Protein AF-A0A974C3B4-F1 (afdb_monomer_lite)

pLDDT: mean 83.83, std 12.82, range [31.72, 94.44]

Radius of gyration: 14.26 Å; chains: 1; bounding box: 36×30×34 Å

Sequence (109 aa):
MKYLSHVRKECPWGCGVEESQEHFLVDCSVSNSLYEGVLKVLGIYNICANDYAERAYRIIHRKHRYNQETVFIILSVIQYHLWSIRCMKTFGKDNQSIDQTIRKILREI

Secondary structure (DSSP, 8-state):
--SSSS--PBPTT--SSB--HHIIIII-HHHHHHHHHHHHHTT--SSSSS-HHHHHH----S--SS-HHHHHHHHHHHHHHHHHHHHHHHTT-----HHHHHHHHHHH-

Organism: Xenopus laevis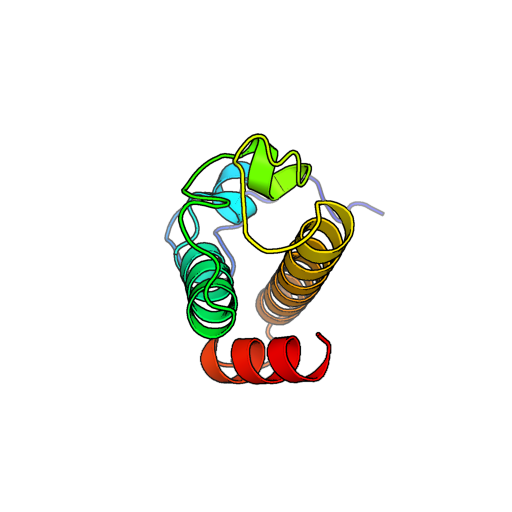 (NCBI:txid8355)

Foldseek 3Di:
DPPDDDDQDDQLVPPVHRDDPLCLQAVPPLNVCLCCLLCVVVVHPDFSNRDSCCRVPVPDPDDDPDDSVVSVVLSVLSVVLSVVVSVCSVVVHDDDDSVNSSVVSVVVD

Structure (mmCIF, N/CA/C/O backbone):
data_AF-A0A974C3B4-F1
#
_entry.id   AF-A0A974C3B4-F1
#
loop_
_atom_site.group_PDB
_atom_site.id
_atom_site.type_symbol
_atom_site.label_atom_id
_atom_site.label_alt_id
_atom_site.label_comp_id
_atom_site.label_asym_id
_atom_site.label_entity_id
_atom_site.label_seq_id
_atom_site.pdbx_PDB_ins_code
_atom_site.Cartn_x
_atom_site.Cartn_y
_atom_site.Cartn_z
_atom_site.occupancy
_atom_site.B_iso_or_equiv
_atom_site.auth_seq_id
_atom_site.auth_comp_id
_atom_site.auth_asym_id
_atom_site.auth_atom_id
_atom_site.pdbx_PDB_model_num
ATOM 1 N N . MET A 1 1 ? 17.531 20.338 -7.888 1.00 31.72 1 MET A N 1
ATOM 2 C CA . MET A 1 1 ? 17.101 18.941 -7.647 1.00 31.72 1 MET A CA 1
ATOM 3 C C . MET A 1 1 ? 15.920 18.616 -8.557 1.00 31.72 1 MET A C 1
ATOM 5 O O . MET A 1 1 ? 14.817 19.053 -8.274 1.00 31.72 1 MET A O 1
ATOM 9 N N . LYS A 1 2 ? 16.145 17.901 -9.666 1.00 33.66 2 LYS A N 1
ATOM 10 C CA . LYS A 1 2 ? 15.083 17.379 -10.550 1.00 33.66 2 LYS A CA 1
ATOM 11 C C . LYS A 1 2 ? 14.830 15.904 -10.211 1.00 33.66 2 LYS A C 1
ATOM 13 O O . LYS A 1 2 ? 15.187 15.032 -10.988 1.00 33.66 2 LYS A O 1
ATOM 18 N N . TYR A 1 3 ? 14.319 15.611 -9.015 1.00 45.00 3 TYR A N 1
ATOM 19 C CA . TYR A 1 3 ? 14.129 14.212 -8.592 1.00 45.00 3 TYR A CA 1
ATOM 20 C C . TYR A 1 3 ? 12.753 13.625 -8.946 1.00 45.00 3 TYR A C 1
ATOM 22 O O . TYR A 1 3 ? 12.556 12.433 -8.744 1.00 45.00 3 TYR A O 1
ATOM 30 N N . LEU A 1 4 ? 11.822 14.410 -9.509 1.00 45.06 4 LEU A N 1
ATOM 31 C CA . LEU A 1 4 ? 10.451 13.943 -9.776 1.00 45.06 4 LEU A CA 1
ATOM 32 C C . LEU A 1 4 ? 9.846 14.349 -11.131 1.00 45.06 4 LEU A C 1
ATOM 34 O O . LEU A 1 4 ? 8.688 14.031 -11.369 1.00 45.06 4 LEU A O 1
ATOM 38 N N . SER A 1 5 ? 10.571 15.006 -12.044 1.00 43.75 5 SER A N 1
ATOM 39 C CA . SER A 1 5 ? 9.985 15.404 -13.334 1.00 43.75 5 SER A CA 1
ATOM 40 C C . SER A 1 5 ? 10.815 14.957 -14.537 1.00 43.75 5 SER A C 1
ATOM 42 O O . SER A 1 5 ? 12.006 15.247 -14.629 1.00 43.75 5 SER A O 1
ATOM 44 N N . HIS A 1 6 ? 10.134 14.300 -15.482 1.00 42.25 6 HIS A N 1
ATOM 45 C CA . HIS A 1 6 ? 10.530 14.067 -16.882 1.00 42.25 6 HIS A CA 1
ATOM 46 C C . HIS A 1 6 ? 11.265 12.787 -17.280 1.00 42.25 6 HIS A C 1
ATOM 48 O O . HIS A 1 6 ? 11.976 12.787 -18.281 1.00 42.25 6 HIS A O 1
ATOM 54 N N . VAL A 1 7 ? 11.006 11.659 -16.629 1.00 55.47 7 VAL A N 1
ATOM 55 C CA . VAL A 1 7 ? 11.155 10.379 -17.333 1.00 55.47 7 VAL A CA 1
ATOM 56 C C . VAL A 1 7 ? 9.869 9.614 -17.097 1.00 55.47 7 VAL A C 1
ATOM 58 O O . VAL A 1 7 ? 9.557 9.340 -15.942 1.00 55.47 7 VAL A O 1
ATOM 61 N N . ARG A 1 8 ? 9.115 9.329 -18.167 1.00 58.72 8 ARG A N 1
ATOM 62 C CA . ARG A 1 8 ? 8.025 8.347 -18.148 1.00 58.72 8 ARG A CA 1
ATOM 63 C C . ARG A 1 8 ? 8.648 7.018 -17.737 1.00 58.72 8 ARG A C 1
ATOM 65 O O . ARG A 1 8 ? 9.191 6.303 -18.574 1.00 58.72 8 ARG A O 1
ATOM 72 N N . LYS A 1 9 ? 8.740 6.777 -16.434 1.00 73.12 9 LYS A N 1
ATOM 73 C CA . LYS A 1 9 ? 9.301 5.547 -15.899 1.00 73.12 9 LYS A CA 1
ATOM 74 C C . LYS A 1 9 ? 8.151 4.588 -15.730 1.00 73.12 9 LYS A C 1
ATOM 76 O O . LYS A 1 9 ? 7.122 4.931 -15.155 1.00 73.12 9 LYS A O 1
ATOM 81 N N . GLU A 1 10 ? 8.334 3.401 -16.273 1.00 87.56 10 GLU A N 1
ATOM 82 C CA . GLU A 1 10 ? 7.451 2.291 -15.978 1.00 87.56 10 GLU A CA 1
ATOM 83 C C . GLU A 1 10 ? 7.472 2.013 -14.476 1.00 87.56 10 GLU A C 1
ATOM 85 O O . GLU A 1 10 ? 8.467 2.276 -13.789 1.00 87.56 10 GLU A O 1
ATOM 90 N N . CYS A 1 11 ? 6.366 1.470 -13.978 1.00 88.62 11 CYS A N 1
ATOM 91 C CA . CYS A 1 11 ? 6.269 0.990 -12.612 1.00 88.62 11 CYS A CA 1
ATOM 92 C C . CYS A 1 11 ? 7.508 0.144 -12.249 1.00 88.62 11 CYS A C 1
ATOM 94 O O . CYS A 1 11 ? 7.820 -0.816 -12.961 1.00 88.62 11 CYS A O 1
ATOM 96 N N . PRO A 1 12 ? 8.202 0.434 -11.131 1.00 87.56 12 PRO A N 1
ATOM 97 C CA . PRO A 1 12 ? 9.452 -0.240 -10.768 1.00 87.56 12 PRO A CA 1
ATOM 98 C C . PRO A 1 12 ? 9.269 -1.730 -10.438 1.00 87.56 12 PRO A C 1
ATOM 100 O O . PRO A 1 12 ? 10.247 -2.460 -10.280 1.00 87.56 12 PRO A O 1
ATOM 103 N N . TRP A 1 13 ? 8.022 -2.193 -10.334 1.00 87.75 13 TRP A N 1
ATOM 104 C CA . TRP A 1 13 ? 7.668 -3.602 -10.188 1.00 87.75 13 TRP A CA 1
ATOM 105 C C . TRP A 1 13 ? 7.331 -4.303 -11.510 1.00 87.75 13 TRP A C 1
ATOM 107 O O . TRP A 1 13 ? 6.951 -5.469 -11.487 1.00 87.75 13 TRP A O 1
ATOM 117 N N . GLY A 1 14 ? 7.500 -3.634 -12.654 1.00 86.31 14 GLY A N 1
ATOM 118 C CA . GLY A 1 14 ? 7.325 -4.243 -13.973 1.00 86.31 14 GLY A CA 1
ATOM 119 C C . GLY A 1 14 ? 5.864 -4.461 -14.364 1.00 86.31 14 GLY A C 1
ATOM 120 O O . GLY A 1 14 ? 5.558 -5.407 -15.081 1.00 86.31 14 GLY A O 1
ATOM 121 N N . CYS A 1 15 ? 4.951 -3.599 -13.909 1.00 87.19 15 CYS A N 1
ATOM 122 C CA . CYS A 1 15 ? 3.524 -3.701 -14.236 1.00 87.19 15 CYS A CA 1
ATOM 123 C C . CYS A 1 15 ? 3.183 -3.360 -15.703 1.00 87.19 15 CYS A C 1
ATOM 125 O O . CYS A 1 15 ? 2.018 -3.445 -16.075 1.00 87.19 15 CYS A O 1
ATOM 127 N N . GLY A 1 16 ? 4.158 -2.951 -16.526 1.00 86.50 16 GLY A N 1
ATOM 128 C CA . GLY A 1 16 ? 3.941 -2.595 -17.937 1.00 86.50 16 GLY A CA 1
ATOM 129 C C . GLY A 1 16 ? 3.148 -1.301 -18.155 1.00 86.50 16 GLY A C 1
ATOM 130 O O . GLY A 1 16 ? 2.643 -1.065 -19.248 1.00 86.50 16 GLY A O 1
ATOM 131 N N . VAL A 1 17 ? 3.019 -0.471 -17.116 1.00 88.50 17 VAL A N 1
ATOM 132 C CA . VAL A 1 17 ? 2.325 0.822 -17.157 1.00 88.50 17 VAL A CA 1
ATOM 133 C C . VAL A 1 17 ? 3.244 1.934 -16.672 1.00 88.50 17 VAL A C 1
ATOM 135 O O . VAL A 1 17 ? 4.121 1.707 -15.831 1.00 88.50 17 VAL A O 1
ATOM 138 N N . GLU A 1 18 ? 3.037 3.140 -17.203 1.00 88.56 18 GLU A N 1
ATOM 139 C CA . GLU A 1 18 ? 3.704 4.341 -16.707 1.00 88.56 18 GLU A CA 1
ATOM 140 C C . GLU A 1 18 ? 3.328 4.568 -15.242 1.00 88.56 18 GLU A C 1
ATOM 142 O O . GLU A 1 18 ? 2.167 4.461 -14.844 1.00 88.56 18 GLU A O 1
ATOM 147 N N . GLU A 1 19 ? 4.329 4.860 -14.423 1.00 86.38 19 GLU A N 1
ATOM 148 C CA . GLU A 1 19 ? 4.109 5.088 -13.012 1.00 86.38 19 GLU A CA 1
ATOM 149 C C . GLU A 1 19 ? 3.420 6.435 -12.772 1.00 86.38 19 GLU A C 1
ATOM 151 O O . GLU A 1 19 ? 3.985 7.504 -13.006 1.00 86.38 19 GLU A O 1
ATOM 156 N N . SER A 1 20 ? 2.206 6.375 -12.232 1.00 88.88 20 SER A N 1
ATOM 157 C CA . SER A 1 20 ? 1.467 7.522 -11.711 1.00 88.88 20 SER A CA 1
ATOM 158 C C . SER A 1 20 ? 1.198 7.350 -10.216 1.00 88.88 20 SER A C 1
ATOM 160 O O . SER A 1 20 ? 1.344 6.261 -9.657 1.00 88.88 20 SER A O 1
ATOM 162 N N . GLN A 1 21 ? 0.789 8.428 -9.545 1.00 87.75 21 GLN A N 1
ATOM 163 C CA . G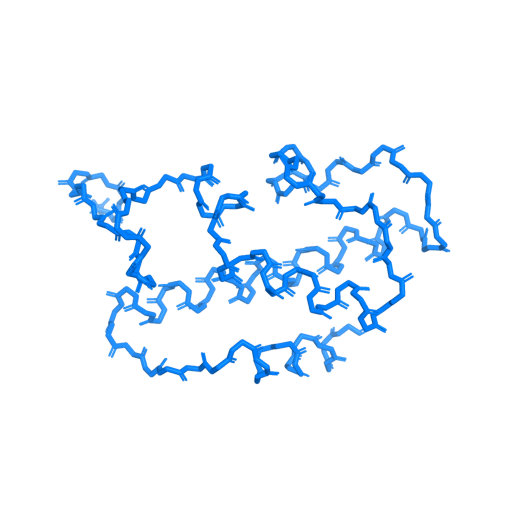LN A 1 21 ? 0.373 8.346 -8.144 1.00 87.75 21 GLN A CA 1
ATOM 164 C C . GLN A 1 21 ? -0.865 7.454 -7.973 1.00 87.75 21 GLN A C 1
ATOM 166 O O . GLN A 1 21 ? -0.949 6.712 -6.998 1.00 87.75 21 GLN A O 1
ATOM 171 N N . GLU A 1 22 ? -1.796 7.502 -8.926 1.00 89.31 22 GLU A N 1
ATOM 172 C CA . GLU A 1 22 ? -2.979 6.640 -8.950 1.00 89.31 22 GLU A CA 1
ATOM 173 C C . GLU A 1 22 ? -2.581 5.172 -9.101 1.00 89.31 22 GLU A C 1
ATOM 175 O O . GLU A 1 22 ? -2.916 4.366 -8.235 1.00 89.31 22 GLU A O 1
ATOM 180 N N . HIS A 1 23 ? -1.726 4.850 -10.078 1.00 90.56 23 HIS A N 1
ATOM 181 C CA . HIS A 1 23 ? -1.216 3.493 -10.230 1.00 90.56 23 HIS A CA 1
ATOM 182 C C . HIS A 1 23 ? -0.501 3.027 -8.961 1.0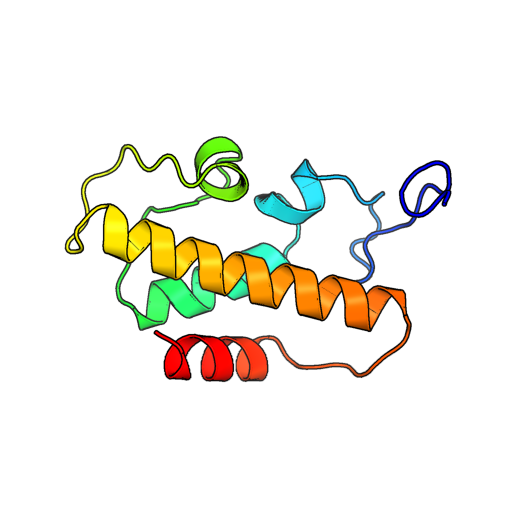0 90.56 23 HIS A C 1
ATOM 184 O O . HIS A 1 23 ? -0.787 1.958 -8.434 1.00 90.56 23 HIS A O 1
ATOM 190 N N . PHE A 1 24 ? 0.408 3.839 -8.422 1.00 89.56 24 PHE A N 1
ATOM 191 C CA . PHE A 1 24 ? 1.170 3.484 -7.232 1.00 89.56 24 PHE A CA 1
ATOM 192 C C . PHE A 1 24 ? 0.282 3.196 -6.012 1.00 89.56 24 PHE A C 1
ATOM 194 O O . PHE A 1 24 ? 0.576 2.273 -5.252 1.00 89.56 24 PHE A O 1
ATOM 201 N N . LEU A 1 25 ? -0.786 3.967 -5.801 1.00 89.25 25 LEU A N 1
ATOM 202 C CA . LEU A 1 25 ? -1.623 3.860 -4.603 1.00 89.25 25 LEU A CA 1
ATOM 203 C C . LEU A 1 25 ? -2.796 2.887 -4.750 1.00 89.25 25 LEU A C 1
ATOM 205 O O . LEU A 1 25 ? -3.205 2.300 -3.745 1.00 89.25 25 LEU A O 1
ATOM 209 N N . VAL A 1 26 ? -3.337 2.751 -5.961 1.00 89.62 26 VAL A N 1
ATOM 210 C CA . VAL A 1 26 ? -4.633 2.117 -6.227 1.00 89.62 26 VAL A CA 1
ATOM 211 C C . VAL A 1 26 ? -4.495 0.926 -7.170 1.00 89.62 26 VAL A C 1
ATOM 213 O O . VAL A 1 26 ? -4.931 -0.166 -6.817 1.00 89.62 26 VAL A O 1
ATOM 216 N N . ASP A 1 27 ? -3.858 1.087 -8.331 1.00 90.31 27 ASP A N 1
ATOM 217 C CA . ASP A 1 27 ? -3.909 0.043 -9.374 1.00 90.31 27 ASP A CA 1
ATOM 218 C C . ASP A 1 27 ? -2.764 -0.975 -9.293 1.00 90.31 27 ASP A C 1
ATOM 220 O O . ASP A 1 27 ? -2.842 -2.070 -9.852 1.00 90.31 27 ASP A O 1
ATOM 224 N N . CYS A 1 28 ? -1.668 -0.632 -8.619 1.00 91.12 28 CYS A N 1
ATOM 225 C CA . CYS A 1 28 ? -0.491 -1.482 -8.534 1.00 91.12 28 CYS A CA 1
ATOM 226 C C . CYS A 1 28 ? -0.802 -2.735 -7.709 1.00 91.12 28 CYS A C 1
ATOM 228 O O . CYS A 1 28 ? -1.116 -2.670 -6.517 1.00 91.12 28 CYS A O 1
ATOM 230 N N . SER A 1 29 ? -0.644 -3.904 -8.333 1.00 90.56 29 SER A N 1
ATOM 231 C CA . SER A 1 29 ? -0.892 -5.207 -7.704 1.00 90.56 29 SER A CA 1
ATOM 232 C C . SER A 1 29 ? -0.038 -5.433 -6.456 1.00 90.56 29 SER A C 1
ATOM 234 O O . SER A 1 29 ? -0.499 -6.043 -5.492 1.00 90.56 29 SER A O 1
ATOM 236 N N . VAL A 1 30 ? 1.186 -4.903 -6.439 1.00 90.50 30 VAL A N 1
ATOM 237 C CA . VAL A 1 30 ? 2.100 -4.980 -5.294 1.00 90.50 30 VAL A CA 1
ATOM 238 C C . VAL A 1 30 ? 1.578 -4.146 -4.125 1.00 90.50 30 VAL A C 1
ATOM 240 O O . VAL A 1 30 ? 1.526 -4.629 -2.992 1.00 90.50 30 VAL A O 1
ATOM 243 N N . SER A 1 31 ? 1.132 -2.920 -4.404 1.00 91.44 31 SER A N 1
ATOM 244 C CA . SER A 1 31 ? 0.508 -2.036 -3.417 1.00 91.44 31 SER A CA 1
ATOM 245 C C . SER A 1 31 ? -0.769 -2.646 -2.850 1.00 91.44 31 SER A C 1
ATOM 247 O O . SER A 1 31 ? -0.986 -2.617 -1.639 1.00 91.44 31 SER A O 1
ATOM 249 N N . ASN A 1 32 ? -1.598 -3.253 -3.698 1.00 91.62 32 ASN A N 1
ATOM 250 C CA . ASN A 1 32 ? -2.806 -3.945 -3.257 1.00 91.62 32 ASN A CA 1
ATOM 251 C C . ASN A 1 32 ? -2.486 -5.160 -2.395 1.00 91.62 32 ASN A C 1
ATOM 253 O O . ASN A 1 32 ? -2.998 -5.247 -1.284 1.00 91.62 32 ASN A O 1
ATOM 257 N N . SER A 1 33 ? -1.555 -6.009 -2.826 1.00 91.19 33 SER A N 1
ATOM 258 C CA . SER A 1 33 ? -1.139 -7.191 -2.064 1.00 91.19 33 SER A CA 1
ATOM 259 C C . SER A 1 33 ? -0.621 -6.831 -0.670 1.00 91.19 33 SER A C 1
ATOM 261 O O . SER A 1 33 ? -0.914 -7.527 0.300 1.00 91.19 33 SER A O 1
ATOM 263 N N . LEU A 1 34 ? 0.128 -5.729 -0.547 1.00 91.50 34 LEU A N 1
ATOM 264 C CA . LEU A 1 34 ? 0.656 -5.288 0.741 1.00 91.50 34 LEU A CA 1
ATOM 265 C C . LEU A 1 34 ? -0.452 -4.802 1.686 1.00 91.50 34 LEU A C 1
ATOM 267 O O . LEU A 1 34 ? -0.497 -5.225 2.842 1.00 91.50 34 LEU A O 1
ATOM 271 N N . TYR A 1 35 ? -1.347 -3.936 1.202 1.00 92.31 35 TYR A N 1
ATOM 272 C CA . TYR A 1 35 ? -2.476 -3.457 2.003 1.00 92.31 35 TYR A CA 1
ATOM 273 C C . TYR A 1 35 ? -3.410 -4.607 2.377 1.00 92.31 35 TYR A C 1
ATOM 275 O O . TYR A 1 35 ? -3.710 -4.781 3.554 1.00 92.31 35 TYR A O 1
ATOM 283 N N . GLU A 1 36 ? -3.827 -5.425 1.410 1.00 91.38 36 GLU A N 1
ATOM 284 C CA . GLU A 1 36 ? -4.693 -6.578 1.657 1.00 91.38 36 GLU A CA 1
ATOM 285 C C . GLU A 1 36 ? -4.054 -7.554 2.644 1.00 91.38 36 GLU A C 1
ATOM 287 O O . GLU A 1 36 ? -4.717 -7.997 3.578 1.00 91.38 36 GLU A O 1
ATOM 292 N N . GLY A 1 37 ? -2.761 -7.845 2.489 1.00 92.38 37 GLY A N 1
ATOM 293 C CA . GLY A 1 37 ? -2.024 -8.736 3.377 1.00 92.38 37 GLY A CA 1
ATOM 294 C C . GLY A 1 37 ? -2.008 -8.248 4.825 1.00 92.38 37 GLY A C 1
ATOM 295 O O . GLY A 1 37 ? -2.374 -9.000 5.729 1.00 92.38 37 GLY A O 1
ATOM 296 N N . VAL A 1 38 ? -1.641 -6.984 5.058 1.00 93.38 38 VAL A N 1
ATOM 297 C CA . VAL A 1 38 ? -1.605 -6.412 6.415 1.00 93.38 38 VAL A CA 1
ATOM 298 C C . VAL A 1 38 ? -3.012 -6.298 7.003 1.00 93.38 38 VAL A C 1
ATOM 300 O O . VAL A 1 38 ? -3.250 -6.760 8.119 1.00 93.38 38 VAL A O 1
ATOM 303 N N . LEU A 1 39 ? -3.963 -5.730 6.255 1.00 92.06 39 LEU A N 1
ATOM 304 C CA . LEU A 1 39 ? -5.329 -5.515 6.736 1.00 92.06 39 LEU A CA 1
ATOM 305 C C . LEU A 1 39 ? -6.034 -6.842 7.044 1.00 92.06 39 LEU A C 1
ATOM 307 O O . LEU A 1 39 ? -6.698 -6.950 8.075 1.00 92.06 39 LEU A O 1
ATOM 311 N N . LYS A 1 40 ? -5.822 -7.880 6.225 1.00 91.88 40 LYS A N 1
ATOM 312 C CA . LYS A 1 40 ? -6.362 -9.225 6.464 1.00 91.88 40 LYS A CA 1
ATOM 313 C C . LYS A 1 40 ? -5.836 -9.833 7.761 1.00 91.88 40 LYS A C 1
ATOM 315 O O . LYS A 1 40 ? -6.630 -10.393 8.513 1.00 91.88 40 LYS A O 1
ATOM 320 N N . VAL A 1 41 ? -4.536 -9.717 8.048 1.00 93.00 41 VAL A N 1
ATOM 321 C CA . VAL A 1 41 ? -3.958 -10.224 9.309 1.00 93.00 41 VAL A CA 1
ATOM 322 C C . VAL A 1 41 ? -4.497 -9.448 10.511 1.00 93.00 41 VAL A C 1
ATOM 324 O O . VAL A 1 41 ? -4.812 -10.039 11.541 1.00 93.00 41 VAL A O 1
ATOM 327 N N . LEU A 1 42 ? -4.687 -8.136 10.361 1.00 90.69 42 LEU A N 1
ATOM 328 C CA . LEU A 1 42 ? -5.275 -7.277 11.389 1.00 90.69 42 LEU A CA 1
ATOM 329 C C . LEU A 1 42 ? -6.806 -7.376 11.471 1.00 90.69 42 LEU A C 1
ATOM 331 O O . LEU A 1 42 ? -7.407 -6.632 12.244 1.00 90.69 42 LEU A O 1
ATOM 335 N N . GLY A 1 43 ? -7.460 -8.259 10.707 1.00 89.12 43 GLY A N 1
ATOM 336 C CA . GLY A 1 43 ? -8.919 -8.420 10.707 1.00 89.12 43 GLY A CA 1
ATOM 337 C C . GLY A 1 43 ? -9.684 -7.146 10.329 1.00 89.12 43 GLY A C 1
ATOM 338 O O . GLY A 1 43 ? -10.784 -6.915 10.834 1.00 89.12 43 GLY A O 1
ATOM 339 N N . ILE A 1 44 ? -9.082 -6.291 9.499 1.00 87.75 44 ILE A N 1
ATOM 340 C CA . ILE A 1 44 ? -9.676 -5.065 8.967 1.00 87.75 44 ILE A CA 1
ATOM 341 C C . ILE A 1 44 ? -10.177 -5.366 7.557 1.00 87.75 44 ILE A C 1
ATOM 343 O O . ILE A 1 44 ? -9.399 -5.705 6.669 1.00 87.75 44 ILE A O 1
ATOM 347 N N . TYR A 1 45 ? -11.481 -5.219 7.345 1.00 84.44 45 TYR A N 1
ATOM 348 C CA . TYR A 1 45 ? -12.126 -5.507 6.065 1.00 84.44 45 TYR A CA 1
ATOM 349 C C . TYR A 1 45 ? -12.798 -4.260 5.508 1.00 84.44 45 TYR A C 1
ATOM 351 O O . TYR A 1 45 ? -13.199 -3.374 6.262 1.00 84.44 45 TYR A O 1
ATOM 359 N N . ASN A 1 46 ? -12.969 -4.228 4.185 1.00 78.00 46 ASN A N 1
ATOM 360 C CA . ASN A 1 46 ? -13.681 -3.167 3.471 1.00 78.00 46 ASN A CA 1
ATOM 361 C C . ASN A 1 46 ? -13.084 -1.767 3.680 1.00 78.00 46 ASN A C 1
ATOM 363 O O . ASN A 1 46 ? -13.822 -0.788 3.664 1.00 78.00 46 ASN A O 1
ATOM 367 N N . ILE A 1 47 ? -11.769 -1.651 3.856 1.00 77.12 47 ILE A N 1
ATOM 368 C CA . ILE A 1 47 ? -11.052 -0.371 3.893 1.00 77.12 47 ILE A CA 1
ATOM 369 C C . ILE A 1 47 ? -10.060 -0.351 2.733 1.00 77.12 47 ILE A C 1
ATOM 371 O O . ILE A 1 47 ? -9.434 -1.369 2.441 1.00 77.12 47 ILE A O 1
ATOM 375 N N . CYS A 1 48 ? -9.919 0.798 2.078 1.00 76.38 48 CYS A N 1
ATOM 376 C CA . CYS A 1 48 ? -8.960 1.063 1.012 1.00 76.38 48 CYS A CA 1
ATOM 377 C C . CYS A 1 48 ? -9.142 0.203 -0.253 1.00 76.38 48 CYS A C 1
ATOM 379 O O . CYS A 1 48 ? -8.188 0.031 -1.022 1.00 76.38 48 CYS A O 1
ATOM 381 N N . ALA A 1 49 ? -10.344 -0.335 -0.479 1.00 68.69 49 ALA A N 1
ATOM 382 C CA . ALA A 1 49 ? -10.673 -1.119 -1.668 1.00 68.69 49 ALA A CA 1
ATOM 383 C C . ALA A 1 49 ? -10.787 -0.190 -2.885 1.00 68.69 49 ALA A C 1
ATOM 385 O O . ALA A 1 49 ? -11.854 0.351 -3.161 1.00 68.69 49 ALA A O 1
ATOM 386 N N . ASN A 1 50 ? -9.658 0.008 -3.561 1.00 70.94 50 ASN A N 1
ATOM 387 C CA . ASN A 1 50 ? -9.486 0.821 -4.764 1.00 70.94 50 ASN A CA 1
ATOM 388 C C . ASN A 1 50 ? -9.958 2.284 -4.662 1.00 70.94 50 ASN A C 1
ATOM 390 O O . ASN A 1 50 ? -10.239 2.920 -5.672 1.00 70.94 50 ASN A O 1
ATOM 394 N N . ASP A 1 51 ? -10.039 2.831 -3.449 1.00 86.06 51 ASP A N 1
ATOM 395 C CA . ASP A 1 51 ? -10.413 4.225 -3.231 1.00 86.06 51 ASP A CA 1
ATOM 396 C C . ASP A 1 51 ? -9.155 5.086 -3.068 1.00 86.06 51 ASP A C 1
ATOM 398 O O . ASP A 1 51 ? -8.383 4.936 -2.111 1.00 86.06 51 ASP A O 1
ATOM 402 N N . TYR A 1 52 ? -8.946 5.995 -4.020 1.00 86.19 52 TYR A N 1
ATOM 403 C CA . TYR A 1 52 ? -7.803 6.897 -4.012 1.00 86.19 52 TYR A CA 1
ATOM 404 C C . TYR A 1 52 ? -7.787 7.810 -2.781 1.00 86.19 52 TYR A C 1
ATOM 406 O O . TYR A 1 52 ? -6.720 8.048 -2.219 1.00 86.19 52 TYR A O 1
ATOM 414 N N . ALA A 1 53 ? -8.939 8.308 -2.325 1.00 87.44 53 ALA A N 1
ATOM 415 C CA . ALA A 1 53 ? -9.002 9.198 -1.172 1.00 87.44 53 ALA A CA 1
ATOM 416 C C . ALA A 1 53 ? -8.647 8.460 0.127 1.00 87.44 53 ALA A C 1
ATOM 418 O O . ALA A 1 53 ? -7.873 8.973 0.943 1.00 87.44 53 ALA A O 1
ATOM 419 N N . GLU A 1 54 ? -9.120 7.224 0.289 1.00 88.56 54 GLU A N 1
ATOM 420 C CA . GLU A 1 54 ? -8.735 6.370 1.416 1.00 88.56 54 GLU A CA 1
ATOM 421 C C . GLU A 1 54 ? -7.230 6.034 1.373 1.00 88.56 54 GLU A C 1
ATOM 423 O O . GLU A 1 54 ? -6.559 6.085 2.403 1.00 88.56 54 GLU A O 1
ATOM 428 N N . ARG A 1 55 ? -6.660 5.744 0.194 1.00 87.50 55 ARG A N 1
ATOM 429 C CA . ARG A 1 55 ? -5.234 5.381 0.036 1.00 87.50 55 ARG A CA 1
ATOM 430 C C . ARG A 1 55 ? -4.275 6.571 0.157 1.00 87.50 55 ARG A C 1
ATOM 432 O O . ARG A 1 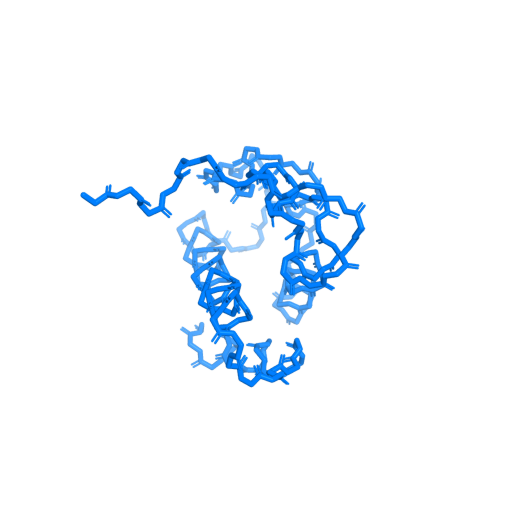55 ? -3.223 6.451 0.783 1.00 87.50 55 ARG A O 1
ATOM 439 N N . ALA A 1 56 ? -4.609 7.709 -0.446 1.00 86.69 56 ALA A N 1
ATOM 440 C CA . ALA A 1 56 ? -3.762 8.902 -0.476 1.00 86.69 56 ALA A CA 1
ATOM 441 C C . ALA A 1 56 ? -3.882 9.718 0.816 1.00 86.69 56 ALA A C 1
ATOM 443 O O . ALA A 1 56 ? -2.876 10.166 1.376 1.00 86.69 56 ALA A O 1
ATOM 444 N N . TYR A 1 57 ? -5.110 9.891 1.307 1.00 85.19 57 TYR A N 1
ATOM 445 C CA . TYR A 1 57 ? -5.415 10.819 2.394 1.00 85.19 57 TYR A CA 1
ATOM 446 C C . TYR A 1 57 ? -5.843 10.129 3.686 1.00 85.19 57 TYR A C 1
ATOM 448 O O . TYR A 1 57 ? -5.936 10.809 4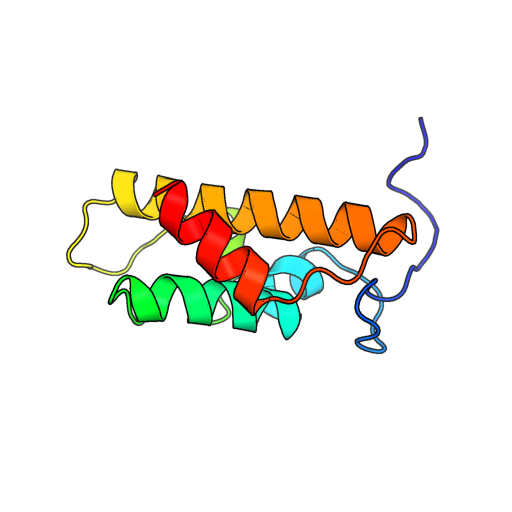.704 1.00 85.19 57 TYR A O 1
ATOM 456 N N . ARG A 1 58 ? -6.038 8.800 3.690 1.00 87.81 58 ARG A N 1
ATOM 457 C CA . ARG A 1 58 ? -6.494 8.039 4.872 1.00 87.81 58 ARG A CA 1
ATOM 458 C C . ARG A 1 58 ? -7.831 8.547 5.414 1.00 87.81 58 ARG A C 1
ATOM 460 O O . ARG A 1 58 ? -8.109 8.439 6.606 1.00 87.81 58 ARG A O 1
ATOM 467 N N . ILE A 1 59 ? -8.662 9.105 4.535 1.00 83.94 59 ILE A N 1
ATOM 468 C CA . ILE A 1 59 ? -9.997 9.585 4.883 1.00 83.94 59 ILE A CA 1
ATOM 469 C C . ILE A 1 59 ? -10.933 8.381 4.863 1.00 83.94 59 ILE A C 1
ATOM 471 O O . ILE A 1 59 ? -11.442 8.004 3.816 1.00 83.94 59 ILE A O 1
ATOM 475 N N . ILE A 1 60 ? -11.129 7.751 6.020 1.00 82.69 60 ILE A N 1
ATOM 476 C CA . ILE A 1 60 ? -11.956 6.548 6.136 1.00 82.69 60 ILE A CA 1
ATOM 477 C C . ILE A 1 60 ? -13.352 6.935 6.605 1.00 82.69 60 ILE A C 1
ATOM 479 O O . ILE A 1 60 ? -13.555 7.357 7.745 1.00 82.69 60 ILE A O 1
ATOM 483 N N . HIS A 1 61 ? -14.331 6.739 5.728 1.00 75.56 61 HIS A N 1
ATOM 484 C CA . HIS A 1 61 ? -15.738 7.008 6.031 1.00 75.56 61 HIS A CA 1
ATOM 485 C C . HIS A 1 61 ? -16.467 5.802 6.641 1.00 75.56 61 HIS A C 1
ATOM 487 O O . HIS A 1 61 ? -17.560 5.934 7.192 1.00 75.56 61 HIS A O 1
ATOM 493 N N . ARG A 1 62 ? -15.879 4.607 6.536 1.00 78.75 62 ARG A N 1
ATOM 494 C CA . ARG A 1 62 ? -16.511 3.341 6.920 1.00 78.75 62 ARG A CA 1
ATOM 495 C C . ARG A 1 62 ? -16.280 3.029 8.398 1.00 78.75 62 ARG A C 1
ATOM 497 O O . ARG A 1 62 ? -15.189 3.224 8.926 1.00 78.75 62 ARG A O 1
ATOM 504 N N . LYS A 1 63 ? -17.310 2.496 9.064 1.00 74.69 63 LYS A N 1
ATOM 505 C CA . LYS A 1 63 ? -17.204 2.031 10.456 1.00 74.69 63 LYS A CA 1
ATOM 506 C C . LYS A 1 63 ? -16.342 0.771 10.534 1.00 74.69 63 LYS A C 1
ATOM 508 O O . LYS A 1 63 ? -16.523 -0.155 9.748 1.00 74.69 63 LYS A O 1
ATOM 513 N N . HIS A 1 64 ? -15.460 0.719 11.524 1.00 77.62 64 HIS A N 1
ATOM 514 C CA . HIS A 1 64 ? -14.567 -0.407 11.786 1.00 77.62 64 HIS A CA 1
ATOM 515 C C . HIS A 1 64 ? -14.351 -0.594 13.292 1.00 77.62 64 HIS A C 1
ATOM 517 O O . HIS A 1 64 ? -14.656 0.297 14.082 1.00 77.62 64 HIS A O 1
ATOM 523 N N . ARG A 1 65 ? -13.806 -1.751 13.695 1.00 84.00 65 ARG A N 1
ATOM 524 C CA . ARG A 1 65 ? -13.601 -2.103 15.115 1.00 84.00 65 ARG A CA 1
ATOM 525 C C . ARG A 1 65 ? -12.581 -1.225 15.845 1.00 84.00 65 ARG A C 1
ATOM 527 O O . ARG A 1 65 ? -12.645 -1.092 17.059 1.00 84.00 65 ARG A O 1
ATOM 534 N N . TYR A 1 66 ? -11.621 -0.681 15.107 1.00 85.62 66 TYR A N 1
ATOM 535 C CA . TYR A 1 66 ? -10.592 0.206 15.639 1.00 85.62 66 TYR A CA 1
ATOM 536 C C . TYR A 1 66 ? -11.123 1.642 15.747 1.00 85.62 66 TYR A C 1
ATOM 538 O O . TYR A 1 66 ? -12.164 1.958 15.180 1.00 85.62 66 TYR A O 1
ATOM 546 N N . ASN A 1 67 ? -10.438 2.535 16.456 1.00 88.12 67 ASN A N 1
ATOM 547 C CA . ASN A 1 67 ? -10.736 3.967 16.347 1.00 88.12 67 ASN A CA 1
ATOM 548 C C . ASN A 1 67 ? -10.066 4.555 15.087 1.00 88.12 67 ASN A C 1
ATOM 550 O O . ASN A 1 67 ? -9.188 3.922 14.494 1.00 88.12 67 ASN A O 1
ATOM 554 N N . GLN A 1 68 ? -10.509 5.734 14.639 1.00 85.12 68 GLN A N 1
ATOM 555 C CA . GLN A 1 68 ? -10.004 6.344 13.399 1.00 85.12 68 GLN A CA 1
ATOM 556 C C . GLN A 1 68 ? -8.492 6.602 13.447 1.00 85.12 68 GLN A C 1
ATOM 558 O O . GLN A 1 68 ? -7.807 6.377 12.454 1.00 85.12 68 GLN A O 1
ATOM 563 N N . GLU A 1 69 ? -7.960 6.997 14.606 1.00 88.56 69 GLU A N 1
ATOM 564 C CA . GLU A 1 69 ? -6.527 7.250 14.808 1.00 88.56 69 GLU A CA 1
ATOM 565 C C . GLU A 1 69 ? -5.685 5.987 14.602 1.00 88.56 69 GLU A C 1
ATOM 567 O O . GLU A 1 69 ? -4.669 6.013 13.912 1.00 88.56 69 GLU A O 1
ATOM 572 N N . THR A 1 70 ? -6.139 4.852 15.132 1.00 90.00 70 THR A N 1
ATOM 573 C CA . THR A 1 70 ? -5.450 3.564 14.995 1.00 90.00 70 THR A CA 1
ATOM 574 C C . THR A 1 70 ? -5.387 3.153 13.533 1.00 90.00 70 THR A C 1
ATOM 576 O O . THR A 1 70 ? -4.331 2.763 13.041 1.00 90.00 70 THR A O 1
ATOM 579 N N . VAL A 1 71 ? -6.500 3.270 12.804 1.00 88.88 71 VAL A N 1
ATOM 580 C CA . VAL A 1 71 ? -6.501 2.906 11.384 1.00 88.88 71 VAL A CA 1
ATOM 581 C C . VAL A 1 71 ? -5.661 3.886 10.571 1.00 88.88 71 VAL A C 1
ATOM 583 O O . VAL A 1 71 ? -4.908 3.456 9.701 1.00 88.88 71 VAL A O 1
ATOM 586 N N . PHE A 1 72 ? -5.691 5.177 10.902 1.00 89.62 72 PHE A N 1
ATOM 587 C CA . PHE A 1 72 ? -4.810 6.169 10.292 1.00 89.62 72 PHE A CA 1
ATOM 588 C C . PHE A 1 72 ? -3.325 5.807 10.460 1.00 89.62 72 PHE A C 1
ATOM 590 O O . PHE A 1 72 ? -2.565 5.878 9.488 1.00 89.62 72 PHE A O 1
ATOM 597 N N . ILE A 1 73 ? -2.911 5.378 11.659 1.00 91.81 73 ILE A N 1
ATOM 598 C CA . ILE A 1 73 ? -1.537 4.929 11.937 1.00 91.81 73 ILE A CA 1
ATOM 599 C C . ILE A 1 73 ? -1.206 3.686 11.109 1.00 91.81 73 ILE A C 1
ATOM 601 O O . ILE A 1 73 ? -0.209 3.695 10.389 1.00 91.81 73 ILE A O 1
ATOM 605 N N . ILE A 1 74 ? -2.061 2.659 11.137 1.00 91.88 74 ILE A N 1
ATOM 606 C CA . ILE A 1 74 ? -1.866 1.413 10.377 1.00 91.88 74 ILE A CA 1
ATOM 607 C C . ILE A 1 74 ? -1.655 1.714 8.888 1.00 91.88 74 ILE A C 1
ATOM 609 O O . ILE A 1 74 ? -0.659 1.290 8.302 1.00 91.88 74 ILE A O 1
ATOM 613 N N . LEU A 1 75 ? -2.553 2.491 8.273 1.00 92.00 75 LEU A N 1
ATOM 614 C CA . LEU A 1 75 ? -2.445 2.845 6.856 1.00 92.00 75 LEU A CA 1
ATOM 615 C C . LEU A 1 75 ? -1.193 3.683 6.561 1.00 92.00 75 LEU A C 1
ATOM 617 O O . LEU A 1 75 ? -0.593 3.529 5.498 1.00 92.00 75 LEU A O 1
ATOM 621 N N . SER A 1 76 ? -0.775 4.544 7.492 1.00 92.25 76 SER A N 1
ATOM 622 C CA . SER A 1 76 ? 0.443 5.347 7.347 1.00 92.25 76 SER A CA 1
ATOM 623 C C . SER A 1 76 ? 1.708 4.493 7.392 1.00 92.25 76 SER A C 1
ATOM 625 O O . SER A 1 76 ? 2.597 4.695 6.565 1.00 92.25 76 SER A O 1
ATOM 627 N N . VAL A 1 77 ? 1.773 3.505 8.290 1.00 94.44 77 VAL A N 1
ATOM 628 C CA . VAL A 1 77 ? 2.886 2.547 8.356 1.00 94.44 77 VAL A CA 1
ATOM 629 C C . VAL A 1 77 ? 2.950 1.724 7.069 1.00 94.44 77 VAL A C 1
ATOM 631 O O . VAL A 1 77 ? 4.014 1.633 6.457 1.00 94.44 77 VAL A O 1
ATOM 634 N N . ILE A 1 78 ? 1.818 1.193 6.591 1.00 93.81 78 ILE A N 1
ATOM 635 C CA . ILE A 1 78 ? 1.773 0.456 5.317 1.00 93.81 78 ILE A CA 1
ATOM 636 C C . ILE A 1 78 ? 2.308 1.325 4.171 1.00 93.81 78 ILE A C 1
ATOM 638 O O . ILE A 1 78 ? 3.187 0.890 3.423 1.00 93.81 78 ILE A O 1
ATOM 642 N N . GLN A 1 79 ? 1.824 2.566 4.051 1.00 92.25 79 GLN A N 1
ATOM 643 C CA . GLN A 1 79 ? 2.232 3.472 2.979 1.00 92.25 79 GLN A CA 1
ATOM 644 C C . GLN A 1 79 ? 3.722 3.833 3.059 1.00 92.25 79 GLN A C 1
ATOM 646 O O . GLN A 1 79 ? 4.386 3.916 2.026 1.00 92.25 79 GLN A O 1
ATOM 651 N N . TYR A 1 80 ? 4.263 4.014 4.267 1.00 93.12 80 TYR A N 1
ATOM 652 C CA . TYR A 1 80 ? 5.690 4.249 4.481 1.00 93.12 80 TYR A CA 1
ATOM 653 C C . TYR A 1 80 ? 6.542 3.094 3.939 1.00 93.12 80 TYR A C 1
ATOM 655 O O . TYR A 1 80 ? 7.468 3.320 3.155 1.00 93.12 80 TYR A O 1
ATOM 663 N N . HIS A 1 81 ? 6.213 1.849 4.300 1.00 92.75 81 HIS A N 1
ATOM 664 C CA . HIS A 1 81 ? 6.963 0.686 3.813 1.00 92.75 81 HIS A CA 1
ATOM 665 C C . HIS A 1 81 ? 6.797 0.485 2.309 1.00 92.75 81 HIS A C 1
ATOM 667 O O . HIS A 1 81 ? 7.777 0.180 1.631 1.00 92.75 81 HIS A O 1
ATOM 673 N N . LEU A 1 82 ? 5.603 0.734 1.767 1.00 91.12 82 LEU A N 1
ATOM 674 C CA . LEU A 1 82 ? 5.362 0.685 0.326 1.00 91.12 82 LEU A CA 1
ATOM 675 C C . LEU A 1 82 ? 6.259 1.674 -0.436 1.00 91.12 82 LEU A C 1
ATOM 677 O O . LEU A 1 82 ? 6.919 1.295 -1.406 1.00 91.12 82 LEU A O 1
ATOM 681 N N . TRP A 1 83 ? 6.340 2.924 0.032 1.00 90.81 83 TRP A N 1
ATOM 682 C CA . TRP A 1 83 ? 7.246 3.936 -0.524 1.00 90.81 83 TRP A CA 1
ATOM 683 C C . TRP A 1 83 ? 8.712 3.532 -0.402 1.00 90.81 83 TRP A C 1
ATOM 685 O O . TRP A 1 83 ? 9.479 3.696 -1.350 1.00 90.81 83 TRP A O 1
ATOM 695 N N . SER A 1 84 ? 9.106 2.988 0.748 1.00 90.56 84 SER A N 1
ATOM 696 C CA . SER A 1 84 ? 10.475 2.532 0.983 1.00 90.56 84 SER A CA 1
ATOM 697 C C . SER A 1 84 ? 10.888 1.453 -0.025 1.00 90.56 84 SER A C 1
ATOM 699 O O . SER A 1 84 ? 11.929 1.572 -0.676 1.00 90.56 84 SER A O 1
ATOM 701 N N . ILE A 1 85 ? 10.033 0.452 -0.253 1.00 89.38 85 ILE A N 1
ATOM 702 C CA . ILE A 1 85 ? 10.295 -0.634 -1.213 1.00 89.38 85 ILE A CA 1
ATOM 703 C C . ILE A 1 85 ? 10.309 -0.122 -2.645 1.00 89.38 85 ILE A C 1
ATOM 705 O O . ILE A 1 85 ? 11.199 -0.491 -3.411 1.00 89.38 85 ILE A O 1
ATOM 709 N N . ARG A 1 86 ? 9.376 0.767 -3.003 1.00 88.25 86 ARG A N 1
ATOM 710 C CA . ARG A 1 86 ? 9.365 1.432 -4.311 1.00 88.25 86 ARG A CA 1
ATOM 711 C C . ARG A 1 86 ? 10.697 2.129 -4.589 1.00 88.25 86 ARG A C 1
ATOM 713 O O . ARG A 1 86 ? 11.265 1.982 -5.673 1.00 88.25 86 ARG A O 1
ATOM 720 N N . CYS A 1 87 ? 11.205 2.876 -3.608 1.00 87.19 87 CYS A N 1
ATOM 721 C CA . CYS A 1 87 ? 12.490 3.557 -3.709 1.00 87.19 87 CYS A CA 1
ATOM 722 C C . CYS A 1 87 ? 13.630 2.548 -3.883 1.00 87.19 87 CYS A C 1
ATOM 724 O O . CYS A 1 87 ? 14.424 2.697 -4.807 1.00 87.19 87 CYS A O 1
ATOM 726 N N . MET A 1 88 ? 13.688 1.492 -3.063 1.00 87.00 88 MET A N 1
ATOM 727 C CA . MET A 1 88 ? 14.712 0.446 -3.200 1.00 87.00 88 MET A CA 1
ATOM 728 C C . MET A 1 88 ? 14.714 -0.174 -4.603 1.00 87.00 88 MET A C 1
ATOM 730 O O . MET A 1 88 ? 15.767 -0.212 -5.241 1.00 87.00 88 MET A O 1
ATOM 734 N N . LYS A 1 89 ? 13.537 -0.545 -5.120 1.00 86.56 89 LYS A N 1
ATOM 735 C CA . LYS A 1 89 ? 13.366 -1.092 -6.473 1.00 86.56 89 LYS A CA 1
ATOM 736 C C . LYS A 1 89 ? 13.825 -0.128 -7.561 1.00 86.56 89 LYS A C 1
ATOM 738 O O . LYS A 1 89 ? 14.595 -0.514 -8.434 1.00 86.56 89 LYS A O 1
ATOM 743 N N . THR A 1 90 ? 13.420 1.138 -7.473 1.00 84.94 90 THR A N 1
ATOM 744 C CA . THR A 1 90 ? 13.828 2.192 -8.420 1.00 84.94 90 THR A CA 1
ATOM 745 C C . THR A 1 90 ? 15.350 2.358 -8.495 1.00 84.94 90 THR A C 1
ATOM 747 O O . THR A 1 90 ? 15.882 2.679 -9.556 1.00 84.94 90 THR A O 1
ATOM 750 N N . PHE A 1 91 ? 16.059 2.137 -7.384 1.00 84.44 91 PHE A N 1
ATOM 751 C CA . PHE A 1 91 ? 17.520 2.235 -7.309 1.00 84.44 91 PHE A CA 1
ATOM 752 C C . PHE A 1 91 ? 18.246 0.891 -7.496 1.00 84.44 91 PHE A C 1
ATOM 754 O O . PHE A 1 91 ? 19.440 0.809 -7.213 1.00 84.44 91 PHE A O 1
ATOM 761 N N . GLY A 1 92 ? 17.553 -0.159 -7.955 1.00 80.50 92 GLY A N 1
ATOM 762 C CA . GLY A 1 92 ? 18.151 -1.472 -8.219 1.00 80.50 92 GLY A CA 1
ATOM 763 C C . GLY A 1 92 ? 18.609 -2.219 -6.962 1.00 80.50 92 GLY A C 1
ATOM 764 O O . GLY A 1 92 ? 19.462 -3.099 -7.052 1.00 80.50 92 GLY A O 1
ATOM 765 N N . LYS A 1 93 ? 18.078 -1.859 -5.787 1.00 74.06 93 LYS A N 1
ATOM 766 C CA . LYS A 1 93 ? 18.337 -2.555 -4.522 1.00 74.06 93 LYS A CA 1
ATOM 767 C C . LYS A 1 93 ? 17.282 -3.639 -4.279 1.00 74.06 93 LYS A C 1
ATOM 769 O O . LYS A 1 93 ? 16.137 -3.504 -4.695 1.00 74.06 93 LYS A O 1
ATOM 774 N N . ASP A 1 94 ? 17.755 -4.688 -3.613 1.00 67.44 94 ASP A N 1
ATOM 775 C CA . ASP A 1 94 ? 17.196 -6.018 -3.334 1.00 67.44 94 ASP A CA 1
ATOM 776 C C . ASP A 1 94 ? 15.668 -6.258 -3.435 1.00 67.44 94 ASP A C 1
ATOM 778 O O . ASP A 1 94 ? 14.823 -5.429 -3.089 1.00 67.44 94 ASP A O 1
ATOM 782 N N . ASN A 1 95 ? 15.325 -7.484 -3.842 1.00 64.94 95 ASN A N 1
ATOM 783 C CA . ASN A 1 95 ? 13.972 -8.023 -3.979 1.00 64.94 95 ASN A CA 1
ATOM 784 C C . ASN A 1 95 ? 13.389 -8.428 -2.610 1.00 64.94 95 ASN A C 1
ATOM 786 O O . ASN A 1 95 ? 13.144 -9.611 -2.372 1.00 64.94 95 ASN A O 1
ATOM 790 N N . GLN A 1 96 ? 13.121 -7.473 -1.710 1.00 71.31 96 GLN A N 1
ATOM 791 C CA . GLN A 1 96 ? 12.289 -7.789 -0.539 1.00 71.31 96 GLN A CA 1
ATOM 792 C C . GLN A 1 96 ? 10.934 -8.325 -1.006 1.00 71.31 96 GLN A C 1
ATOM 794 O O . GLN A 1 96 ? 10.239 -7.682 -1.800 1.00 71.31 96 GLN A O 1
ATOM 799 N N . SER A 1 97 ? 10.575 -9.522 -0.535 1.00 84.31 97 SER A N 1
ATOM 800 C CA . SER A 1 97 ? 9.271 -10.099 -0.840 1.00 84.31 97 SER A CA 1
ATOM 801 C C . SER A 1 97 ? 8.184 -9.365 -0.061 1.00 84.31 97 SER A C 1
ATOM 803 O O . SER A 1 97 ? 8.407 -8.893 1.057 1.00 84.31 97 SER A O 1
ATOM 805 N N . ILE A 1 98 ? 6.981 -9.308 -0.629 1.00 86.31 98 ILE A N 1
ATOM 806 C CA . ILE A 1 98 ? 5.841 -8.662 0.029 1.00 86.31 98 ILE A CA 1
ATOM 807 C C . ILE A 1 98 ? 5.539 -9.315 1.380 1.00 86.31 98 ILE A C 1
ATOM 809 O O . ILE A 1 98 ? 5.279 -8.608 2.347 1.00 86.31 98 ILE A O 1
ATOM 813 N N . ASP A 1 99 ? 5.704 -10.633 1.502 1.00 88.00 99 ASP A N 1
ATOM 814 C CA . ASP A 1 99 ? 5.538 -11.342 2.774 1.00 88.00 99 ASP A CA 1
ATOM 815 C C . ASP A 1 99 ? 6.525 -10.883 3.855 1.00 88.00 99 ASP A C 1
ATOM 817 O O . ASP A 1 99 ? 6.153 -10.756 5.025 1.00 88.00 99 ASP A O 1
ATOM 821 N N . GLN A 1 100 ? 7.786 -10.619 3.492 1.00 90.06 100 GLN A N 1
ATOM 822 C CA . GLN A 1 100 ? 8.776 -10.084 4.432 1.00 90.06 100 GLN A CA 1
ATOM 823 C C . GLN A 1 100 ? 8.375 -8.684 4.900 1.00 90.06 100 GLN A C 1
ATOM 825 O O . GLN A 1 100 ? 8.479 -8.380 6.090 1.00 90.06 100 GLN A O 1
ATOM 830 N N . THR A 1 101 ? 7.862 -7.854 3.992 1.00 90.44 101 THR A N 1
ATOM 831 C CA . THR A 1 101 ? 7.354 -6.523 4.326 1.00 90.44 101 THR A CA 1
ATOM 832 C C . THR A 1 101 ? 6.125 -6.584 5.222 1.00 90.44 101 THR A C 1
ATOM 834 O O . THR A 1 101 ? 6.087 -5.873 6.221 1.00 90.44 101 THR A O 1
ATOM 837 N N . ILE A 1 102 ? 5.150 -7.449 4.924 1.00 92.44 102 ILE A N 1
ATOM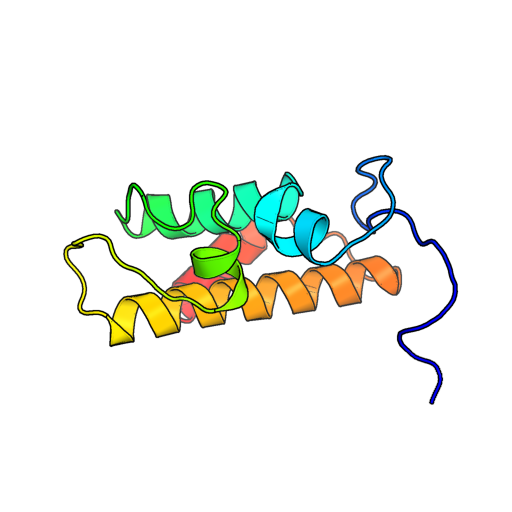 838 C CA . ILE A 1 102 ? 3.956 -7.639 5.761 1.00 92.44 102 ILE A CA 1
ATOM 839 C C . ILE A 1 102 ? 4.385 -7.996 7.187 1.00 92.44 102 ILE A C 1
ATOM 841 O O . ILE A 1 102 ? 3.956 -7.354 8.142 1.00 92.44 102 ILE A O 1
ATOM 845 N N . ARG A 1 103 ? 5.296 -8.966 7.347 1.00 93.06 103 ARG A N 1
ATOM 846 C CA . ARG A 1 103 ? 5.823 -9.353 8.668 1.00 93.06 103 ARG A CA 1
ATOM 847 C C . ARG A 1 103 ? 6.540 -8.211 9.379 1.00 93.06 103 ARG A C 1
ATOM 849 O O . ARG A 1 103 ? 6.477 -8.142 10.601 1.00 93.06 103 ARG A O 1
ATOM 856 N N . LYS A 1 104 ? 7.243 -7.351 8.639 1.00 92.06 104 LYS A N 1
ATOM 857 C CA . LYS A 1 104 ? 7.920 -6.180 9.201 1.00 92.06 104 LYS A CA 1
ATOM 858 C C . LYS A 1 104 ? 6.908 -5.151 9.707 1.00 92.06 104 LYS A C 1
ATOM 860 O O . LYS A 1 104 ? 7.003 -4.757 10.860 1.00 92.06 104 LYS A O 1
ATOM 865 N N . ILE A 1 105 ? 5.910 -4.808 8.892 1.00 93.19 105 ILE A N 1
ATOM 866 C CA . ILE A 1 105 ? 4.822 -3.892 9.265 1.00 93.19 105 ILE A CA 1
ATOM 867 C C . ILE A 1 105 ? 4.110 -4.384 10.528 1.00 93.19 105 ILE A C 1
ATOM 869 O O . ILE A 1 105 ? 3.928 -3.621 11.466 1.00 93.19 105 ILE A O 1
ATOM 873 N N . LEU A 1 106 ? 3.766 -5.672 10.587 1.00 92.31 106 LEU A N 1
ATOM 874 C CA . LEU A 1 106 ? 3.062 -6.263 11.730 1.00 92.31 106 LEU A CA 1
ATOM 875 C C . LEU A 1 106 ? 3.874 -6.282 13.037 1.00 92.31 106 LEU A C 1
ATOM 877 O O . LEU A 1 106 ? 3.302 -6.552 14.082 1.00 92.31 106 LEU A O 1
ATOM 881 N N . ARG A 1 107 ? 5.193 -6.052 12.996 1.00 93.06 107 ARG A N 1
ATOM 882 C CA . ARG A 1 107 ? 6.028 -5.889 14.203 1.00 93.06 107 ARG A CA 1
ATOM 883 C C . ARG A 1 107 ? 6.107 -4.440 14.679 1.00 93.06 107 ARG A C 1
ATOM 885 O O . ARG A 1 107 ? 6.594 -4.201 15.778 1.00 93.06 107 ARG A O 1
ATOM 892 N N . GLU A 1 108 ? 5.716 -3.498 13.828 1.00 89.19 108 GLU A N 1
ATOM 893 C CA . GLU A 1 108 ? 5.772 -2.056 14.081 1.00 89.19 108 GLU A CA 1
ATOM 894 C C . GLU A 1 108 ? 4.393 -1.469 14.444 1.00 89.19 108 GLU A C 1
ATOM 896 O O . GLU A 1 108 ? 4.319 -0.305 14.835 1.00 89.19 108 GLU A O 1
ATOM 901 N N . ILE A 1 109 ? 3.324 -2.265 14.309 1.00 85.75 109 ILE A N 1
ATOM 902 C CA . ILE A 1 109 ? 1.941 -1.972 14.726 1.00 85.75 109 ILE A CA 1
ATOM 903 C C . ILE A 1 109 ? 1.674 -2.674 16.055 1.00 85.75 109 ILE A C 1
ATOM 905 O O . ILE A 1 109 ? 1.106 -2.016 16.953 1.00 85.75 109 ILE A O 1
#